Protein AF-A0A8I0H8F6-F1 (afdb_monomer)

Mean predicted aligned error: 5.7 Å

Nearest PDB structures (foldseek):
  8ab4-assembly1_M  TM=9.290E-01  e=3.905E-08  Geobacillus stearothermophilus
  7bvz-assembly1_A  TM=9.467E-01  e=5.783E-08  Spiroplasma citri
  7bvy-assembly1_A  TM=9.343E-01  e=5.783E-08  Spiroplasma citri
  7zpu-assembly1_M  TM=9.302E-01  e=5.073E-08  Geobacillus stearothermophilus ATCC 7953
  7e1c-assembly1_A  TM=9.328E-01  e=9.041E-07  Spiroplasma eriocheiris

Foldseek 3Di:
DPVLQLLLVLQQVLCCVPVQFHDDSVLSSVCCVPLVDLDDDPDWDKDWGWGQRNVPRHIDIDIDISVSSNVSVVVVVVVD

InterPro domains:
  IPR043129 ATPase, nucleotide binding domain [SSF53067] (2-78)
  IPR056546 MreB/MamK-like [PF06723] (1-80)

Radius of gyration: 12.1 Å; Cα contacts (8 Å, |Δi|>4): 113; chains: 1; bounding box: 33×21×28 Å

Secondary structure (DSSP, 8-state):
--HHHHHHHHHHHHHHHHH-EE--HHHHHHHHHHH--SS--SS--EEEEEEEETTT-SEEEEEEEHHHHHHHHHHHHT--

Solvent-accessible surface area (backbone atoms only — not comparable to full-atom values): 4567 Å² total; per-residue (Å²): 137,63,77,68,56,56,52,24,51,33,41,37,51,39,37,38,72,79,68,37,25,48,57,55,64,72,57,25,44,50,43,42,75,74,40,48,41,98,55,93,60,99,63,82,46,72,48,81,45,72,28,35,25,70,85,79,68,43,81,42,75,46,79,45,42,21,65,58,39,34,57,25,50,48,63,59,63,71,75,106

Organism: NCBI:txid611301

Structure (mmCIF, N/CA/C/O backbone):
data_AF-A0A8I0H8F6-F1
#
_entry.id   AF-A0A8I0H8F6-F1
#
loop_
_atom_site.group_PDB
_atom_site.id
_atom_site.type_symbol
_atom_site.label_atom_id
_atom_site.label_alt_id
_atom_site.label_comp_id
_atom_site.label_asym_id
_atom_site.label_entity_id
_atom_site.label_seq_id
_atom_site.pdbx_PDB_ins_code
_atom_site.Cartn_x
_atom_site.Cartn_y
_atom_site.Cartn_z
_atom_site.occupancy
_atom_site.B_iso_or_equiv
_atom_site.auth_seq_id
_atom_site.auth_comp_id
_atom_site.auth_asym_id
_atom_site.auth_atom_id
_atom_site.pdbx_PDB_model_num
ATOM 1 N N . LYS A 1 1 ? 8.915 5.874 -18.164 1.00 47.44 1 LYS A N 1
ATOM 2 C CA . LYS A 1 1 ? 7.963 6.695 -17.379 1.00 47.44 1 LYS A CA 1
ATOM 3 C C . LYS A 1 1 ? 6.696 5.937 -16.965 1.00 47.44 1 LYS A C 1
ATOM 5 O O . LYS A 1 1 ? 5.989 6.499 -16.163 1.00 47.44 1 LYS A O 1
ATOM 10 N N . ILE A 1 2 ? 6.432 4.712 -17.454 1.00 57.75 2 ILE A N 1
ATOM 11 C CA . ILE A 1 2 ? 5.173 3.981 -17.180 1.00 57.75 2 ILE A CA 1
ATOM 12 C C . ILE A 1 2 ? 5.329 2.932 -16.056 1.00 57.75 2 ILE A C 1
ATOM 14 O O . ILE A 1 2 ? 4.434 2.769 -15.250 1.00 57.75 2 ILE A O 1
ATOM 18 N N . ALA A 1 3 ? 6.505 2.309 -15.908 1.00 62.59 3 ALA A N 1
ATOM 19 C CA . ALA A 1 3 ? 6.672 1.187 -14.973 1.00 62.59 3 ALA A CA 1
ATOM 20 C C . ALA A 1 3 ? 6.573 1.538 -13.473 1.00 62.59 3 ALA A C 1
ATOM 22 O O . ALA A 1 3 ? 6.362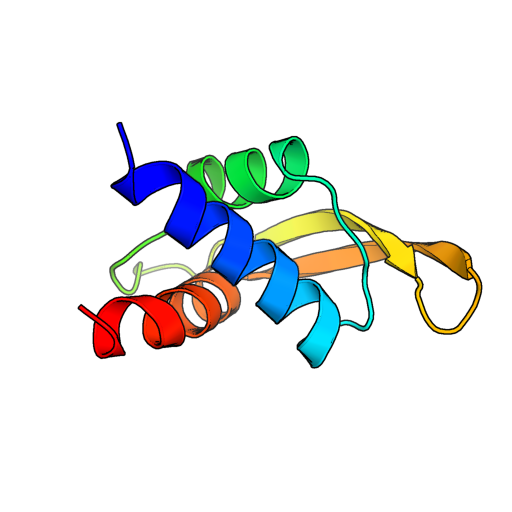 0.649 -12.664 1.00 62.59 3 ALA A O 1
ATOM 23 N N . GLY A 1 4 ? 6.778 2.800 -13.076 1.00 70.00 4 GLY A N 1
ATOM 24 C CA . GLY A 1 4 ? 6.749 3.195 -11.660 1.00 70.00 4 GLY A CA 1
ATOM 25 C C . GLY A 1 4 ? 5.335 3.283 -11.086 1.00 70.00 4 GLY A C 1
ATOM 26 O O . GLY A 1 4 ? 5.144 2.928 -9.923 1.00 70.00 4 GLY A O 1
ATOM 27 N N . ASP A 1 5 ? 4.389 3.711 -11.923 1.00 80.62 5 ASP A N 1
ATOM 28 C CA . ASP A 1 5 ? 2.996 3.982 -11.559 1.00 80.62 5 ASP A CA 1
ATOM 29 C C . ASP A 1 5 ? 2.214 2.667 -11.401 1.00 80.62 5 ASP A C 1
ATOM 31 O O . ASP A 1 5 ? 1.392 2.535 -10.497 1.00 80.62 5 ASP A O 1
ATOM 35 N N . ASP A 1 6 ? 2.545 1.651 -12.209 1.00 83.19 6 ASP A N 1
ATOM 36 C CA . ASP A 1 6 ? 1.955 0.308 -12.119 1.00 83.19 6 ASP A CA 1
ATOM 37 C C . ASP A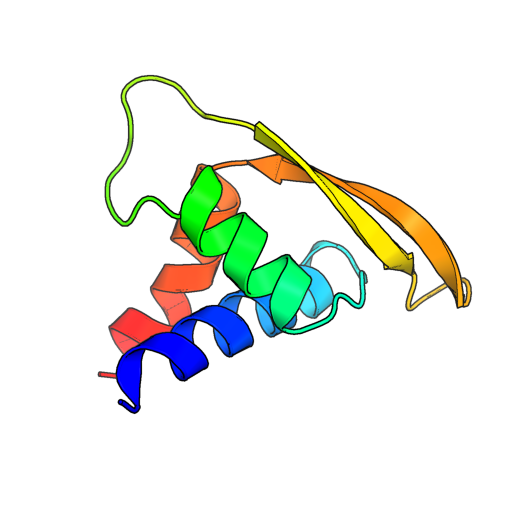 1 6 ? 2.233 -0.347 -10.752 1.00 83.19 6 ASP A C 1
ATOM 39 O O . ASP A 1 6 ? 1.368 -1.011 -10.173 1.00 83.19 6 ASP A O 1
ATOM 43 N N . PHE A 1 7 ? 3.433 -0.133 -10.196 1.00 84.06 7 PHE A N 1
ATOM 44 C CA . PHE A 1 7 ? 3.793 -0.632 -8.866 1.00 84.06 7 PHE A CA 1
ATOM 45 C C . PHE A 1 7 ? 3.081 0.128 -7.746 1.00 84.06 7 PHE A C 1
ATOM 47 O O . PHE A 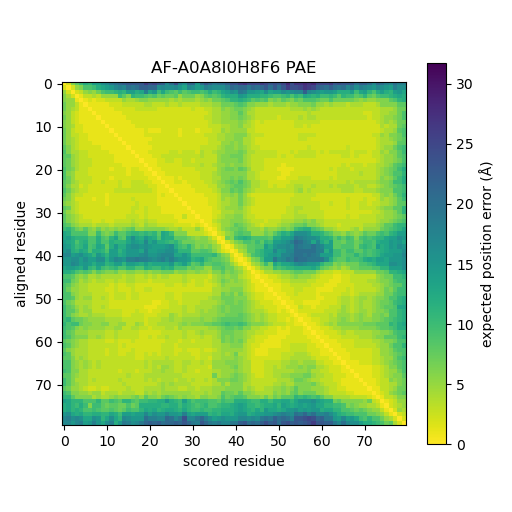1 7 ? 2.648 -0.490 -6.771 1.00 84.06 7 PHE A O 1
ATOM 54 N N . ASP A 1 8 ? 2.916 1.444 -7.886 1.00 88.38 8 ASP A N 1
ATOM 55 C CA . ASP A 1 8 ? 2.161 2.234 -6.911 1.00 88.38 8 ASP A CA 1
ATOM 56 C C . ASP A 1 8 ? 0.694 1.807 -6.901 1.00 88.38 8 ASP A C 1
ATOM 58 O O . ASP A 1 8 ? 0.118 1.575 -5.834 1.00 88.38 8 ASP A O 1
ATOM 62 N N . GLU A 1 9 ? 0.098 1.605 -8.078 1.00 89.12 9 GLU A N 1
ATOM 63 C CA . GLU A 1 9 ? -1.268 1.106 -8.184 1.00 89.12 9 GLU A CA 1
ATOM 64 C C . GLU A 1 9 ? -1.409 -0.295 -7.568 1.00 89.12 9 GLU A C 1
ATOM 66 O O . GLU A 1 9 ? -2.385 -0.564 -6.855 1.00 89.12 9 GLU A O 1
ATOM 71 N N . ALA A 1 10 ? -0.433 -1.182 -7.776 1.00 89.31 10 ALA A N 1
ATOM 72 C CA . ALA A 1 10 ? -0.423 -2.505 -7.159 1.00 89.31 10 ALA A CA 1
ATOM 73 C C . ALA A 1 10 ? -0.415 -2.428 -5.623 1.00 89.31 10 ALA A C 1
ATOM 75 O O . ALA A 1 10 ? -1.222 -3.099 -4.972 1.00 89.31 10 ALA A O 1
ATOM 76 N N . ILE A 1 11 ? 0.404 -1.547 -5.037 1.00 89.56 11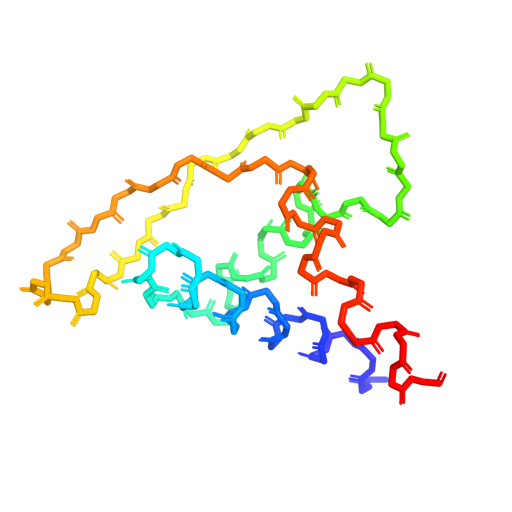 ILE A N 1
ATOM 77 C CA . ILE A 1 11 ? 0.440 -1.310 -3.585 1.00 89.56 11 ILE A CA 1
ATOM 78 C C . ILE A 1 11 ? -0.909 -0.770 -3.087 1.00 89.56 11 ILE A C 1
ATOM 80 O O . ILE A 1 11 ? -1.453 -1.272 -2.100 1.00 89.56 11 ILE A O 1
ATOM 84 N N . VAL A 1 12 ? -1.510 0.203 -3.783 1.00 92.44 12 VAL A N 1
ATOM 85 C CA . VAL A 1 12 ? -2.843 0.731 -3.430 1.00 92.44 12 VAL A CA 1
ATOM 86 C C . VAL A 1 12 ? -3.899 -0.378 -3.458 1.00 92.44 12 VAL A C 1
ATOM 88 O O . VAL A 1 12 ? -4.700 -0.511 -2.525 1.00 92.44 12 VAL A O 1
ATOM 91 N N . ARG A 1 13 ? -3.912 -1.198 -4.517 1.00 91.00 13 ARG A N 1
ATOM 92 C CA . ARG A 1 13 ? -4.854 -2.318 -4.675 1.00 91.00 13 ARG A CA 1
ATOM 93 C C . ARG A 1 13 ? -4.672 -3.360 -3.578 1.00 91.00 13 ARG A C 1
ATOM 95 O O . ARG A 1 13 ? -5.668 -3.827 -3.022 1.00 91.00 13 ARG A O 1
ATOM 102 N N . TYR A 1 14 ? -3.433 -3.692 -3.239 1.00 91.69 14 TYR A N 1
ATOM 103 C CA . TYR A 1 14 ? -3.119 -4.637 -2.177 1.00 91.69 14 TYR A CA 1
ATOM 104 C C . TYR A 1 14 ? -3.620 -4.149 -0.814 1.00 91.69 14 TYR A C 1
ATOM 106 O O . TYR A 1 14 ? -4.362 -4.856 -0.130 1.00 91.69 14 TYR A O 1
ATOM 114 N N . MET A 1 15 ? -3.321 -2.897 -0.460 1.00 91.94 15 MET A N 1
ATOM 115 C CA . MET A 1 15 ? -3.764 -2.271 0.792 1.00 91.94 15 MET A CA 1
ATOM 116 C C . MET A 1 15 ? -5.291 -2.219 0.900 1.00 91.94 15 MET A C 1
ATOM 118 O O . MET A 1 15 ? -5.872 -2.468 1.963 1.00 91.94 15 MET A O 1
ATOM 122 N N . ARG A 1 16 ? -5.963 -1.989 -0.230 1.00 91.94 16 ARG A N 1
ATOM 123 C CA . ARG A 1 16 ? -7.420 -2.042 -0.320 1.00 91.94 16 ARG A CA 1
ATOM 124 C C . ARG A 1 16 ? -7.969 -3.452 -0.084 1.00 91.94 16 ARG A C 1
ATOM 126 O O . ARG A 1 16 ? -8.929 -3.581 0.669 1.00 91.94 16 ARG A O 1
ATOM 133 N N . LYS A 1 17 ? -7.393 -4.484 -0.713 1.00 90.75 17 LYS A N 1
ATOM 134 C CA . LYS A 1 17 ? -7.860 -5.880 -0.611 1.00 90.75 17 LYS A CA 1
ATOM 135 C C . LYS A 1 17 ? -7.565 -6.497 0.764 1.00 90.75 17 LYS A C 1
ATOM 137 O O . LYS A 1 17 ? -8.461 -7.086 1.359 1.00 90.75 17 LYS A O 1
ATOM 142 N N . LYS A 1 18 ? -6.330 -6.367 1.267 1.00 91.31 18 LYS A N 1
ATOM 143 C CA . LYS A 1 18 ? -5.863 -7.054 2.487 1.00 91.31 18 LYS A CA 1
ATOM 144 C C . LYS A 1 18 ? -6.221 -6.297 3.766 1.00 91.31 18 LYS A C 1
ATOM 146 O O . LYS A 1 18 ? -6.711 -6.894 4.720 1.00 91.31 18 LYS A O 1
ATOM 151 N N . HIS A 1 19 ? -6.056 -4.972 3.769 1.00 91.81 19 HIS A N 1
ATOM 152 C CA . HIS A 1 19 ? -6.218 -4.141 4.972 1.00 91.81 19 HIS A CA 1
ATOM 153 C C . HIS A 1 19 ? -7.534 -3.358 5.029 1.00 91.81 19 HIS A C 1
ATOM 155 O O . HIS A 1 19 ? -7.815 -2.704 6.040 1.00 91.81 19 HIS A O 1
ATOM 161 N N . ASN A 1 20 ? -8.351 -3.412 3.967 1.00 94.19 20 ASN A N 1
ATOM 162 C CA . ASN A 1 20 ? -9.512 -2.534 3.772 1.00 94.19 20 ASN A CA 1
ATOM 163 C C . ASN A 1 20 ? -9.150 -1.052 3.970 1.00 94.19 20 ASN A C 1
ATOM 165 O O . ASN A 1 20 ? -9.940 -0.266 4.500 1.00 94.19 20 ASN A O 1
ATOM 169 N N . LEU A 1 21 ? -7.930 -0.676 3.582 1.00 94.69 21 LEU A N 1
ATOM 170 C CA . LEU A 1 21 ? -7.387 0.658 3.779 1.00 94.69 21 LEU A CA 1
ATOM 171 C C . LEU A 1 21 ? -7.217 1.343 2.428 1.00 94.69 21 LEU A C 1
ATOM 173 O O . LEU A 1 21 ? -6.539 0.838 1.539 1.00 94.69 21 LEU A O 1
ATOM 177 N N . LEU A 1 22 ? -7.826 2.514 2.287 1.00 94.00 22 LEU A N 1
ATOM 178 C CA . LEU A 1 22 ? -7.604 3.395 1.155 1.00 94.00 22 LEU A CA 1
ATOM 179 C C . LEU A 1 22 ? -6.442 4.336 1.469 1.00 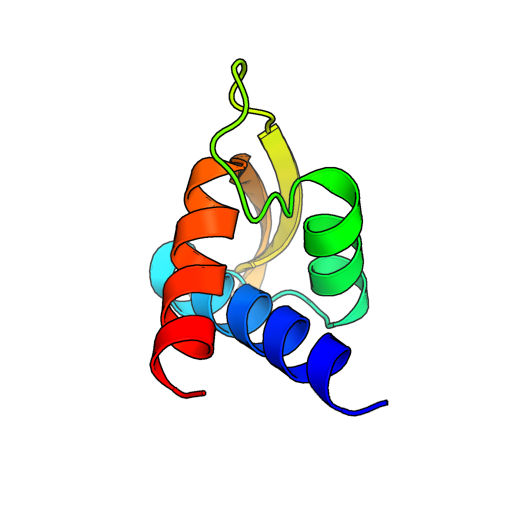94.00 22 LEU A C 1
ATOM 181 O O . LEU A 1 22 ? -6.505 5.111 2.430 1.00 94.00 22 LEU A O 1
ATOM 185 N N . ILE A 1 23 ? -5.411 4.276 0.635 1.00 94.56 23 ILE A N 1
ATOM 186 C CA . ILE A 1 23 ? -4.246 5.162 0.660 1.00 94.56 23 ILE A CA 1
ATOM 187 C C . ILE A 1 23 ? -4.141 5.901 -0.678 1.00 94.56 23 ILE A C 1
ATOM 189 O O . ILE A 1 23 ? -4.712 5.458 -1.674 1.00 94.56 23 ILE A O 1
ATOM 193 N N . GLY A 1 24 ? -3.462 7.047 -0.688 1.00 93.00 24 GLY A N 1
ATOM 194 C CA . GLY A 1 24 ? -3.190 7.792 -1.919 1.00 93.00 24 GLY A CA 1
ATOM 195 C C . GLY A 1 24 ? -1.897 7.337 -2.597 1.00 93.00 24 GLY A C 1
ATOM 196 O O . GLY A 1 24 ? -1.059 6.702 -1.959 1.00 93.00 24 GLY A O 1
ATOM 197 N N . GLU A 1 25 ? -1.713 7.736 -3.856 1.00 90.25 25 GLU A N 1
ATOM 198 C CA . GLU A 1 25 ? -0.526 7.418 -4.671 1.00 90.25 25 GLU A CA 1
ATOM 199 C C . GLU A 1 25 ? 0.778 7.825 -3.983 1.00 90.25 25 GLU A C 1
ATOM 201 O O . GLU A 1 25 ? 1.678 7.010 -3.861 1.00 90.25 25 GLU A O 1
ATOM 206 N N . ARG A 1 26 ? 0.845 9.029 -3.401 1.00 90.69 26 ARG A N 1
ATOM 207 C CA . ARG A 1 26 ? 2.031 9.483 -2.654 1.00 90.69 26 ARG A CA 1
ATOM 208 C C . ARG A 1 26 ? 2.396 8.557 -1.490 1.00 90.69 26 ARG A C 1
ATOM 210 O O . ARG A 1 26 ? 3.565 8.322 -1.226 1.00 90.69 26 ARG A O 1
ATOM 217 N N . THR A 1 27 ? 1.396 8.037 -0.780 1.00 91.44 27 THR A N 1
ATOM 218 C CA . THR A 1 27 ? 1.627 7.095 0.323 1.00 91.44 27 THR A CA 1
ATOM 219 C C . THR A 1 27 ? 2.067 5.732 -0.202 1.00 91.44 27 THR A C 1
ATOM 221 O O . THR A 1 27 ? 2.895 5.087 0.430 1.00 91.44 27 THR A O 1
ATOM 224 N N . ALA A 1 28 ? 1.538 5.298 -1.346 1.00 90.94 28 ALA A N 1
ATOM 225 C CA . ALA A 1 28 ? 1.990 4.082 -2.014 1.00 90.94 28 ALA A CA 1
ATOM 226 C C . ALA A 1 28 ? 3.436 4.212 -2.515 1.00 90.94 28 ALA A C 1
ATOM 228 O O . ALA A 1 28 ? 4.236 3.308 -2.291 1.00 90.94 28 ALA A O 1
ATOM 229 N N . GLU A 1 29 ? 3.802 5.364 -3.074 1.00 89.00 29 GLU A N 1
ATOM 230 C CA . GLU A 1 29 ? 5.171 5.665 -3.484 1.00 89.00 29 GLU A CA 1
ATOM 231 C C . GLU A 1 29 ? 6.121 5.712 -2.275 1.00 89.00 29 GLU A C 1
ATOM 233 O O . GLU A 1 29 ? 7.201 5.127 -2.318 1.00 89.00 29 GLU A O 1
ATOM 238 N N . ASP A 1 30 ? 5.706 6.312 -1.154 1.00 89.00 30 ASP A N 1
ATOM 239 C CA . ASP A 1 30 ? 6.488 6.291 0.089 1.00 89.00 30 ASP A CA 1
ATOM 240 C C . ASP A 1 30 ? 6.697 4.852 0.603 1.00 89.00 30 ASP A C 1
ATOM 242 O O . ASP A 1 30 ? 7.793 4.512 1.051 1.00 89.00 30 ASP A O 1
ATOM 246 N N . ILE A 1 31 ? 5.678 3.985 0.518 1.00 88.94 31 ILE A N 1
ATOM 247 C CA . ILE A 1 31 ? 5.798 2.547 0.831 1.00 88.94 31 ILE A CA 1
ATOM 248 C C . ILE A 1 31 ? 6.815 1.890 -0.103 1.00 88.94 31 ILE A C 1
ATOM 250 O O . ILE A 1 31 ? 7.737 1.230 0.375 1.00 88.94 31 ILE A O 1
ATOM 254 N N . LYS A 1 32 ? 6.689 2.115 -1.414 1.00 86.38 32 LYS A N 1
ATOM 255 C CA . LYS A 1 32 ? 7.594 1.588 -2.440 1.00 86.38 32 LYS A CA 1
ATOM 256 C C . LYS A 1 32 ? 9.046 1.992 -2.178 1.00 86.38 32 LYS A C 1
ATOM 258 O O . LYS A 1 32 ? 9.932 1.153 -2.255 1.00 86.38 32 LYS A O 1
ATOM 263 N N . ILE A 1 33 ? 9.297 3.255 -1.839 1.00 85.12 33 ILE A N 1
ATOM 264 C CA . ILE A 1 33 ? 10.652 3.772 -1.603 1.00 85.12 33 ILE A CA 1
ATOM 265 C C . ILE A 1 33 ? 11.230 3.261 -0.278 1.00 85.12 33 ILE A C 1
ATOM 267 O O . ILE A 1 33 ? 12.430 3.004 -0.202 1.00 85.12 33 ILE A O 1
ATOM 271 N N . ARG A 1 34 ? 10.409 3.150 0.776 1.00 83.94 34 ARG A N 1
ATOM 272 C CA . ARG A 1 34 ? 10.896 2.830 2.128 1.00 83.94 34 ARG A CA 1
ATOM 273 C C . ARG A 1 34 ? 10.988 1.338 2.407 1.00 83.94 34 ARG A C 1
ATOM 275 O O . ARG A 1 34 ? 11.976 0.933 2.993 1.00 83.94 34 ARG A O 1
ATOM 282 N N . ILE A 1 35 ? 9.977 0.558 2.022 1.00 82.69 35 ILE A N 1
ATOM 283 C CA . ILE A 1 35 ? 9.890 -0.886 2.309 1.00 82.69 35 ILE A CA 1
ATOM 284 C C . ILE A 1 35 ? 9.651 -1.744 1.056 1.00 82.69 35 ILE A C 1
ATOM 286 O O . ILE A 1 35 ? 9.564 -2.968 1.156 1.00 82.69 35 ILE A O 1
ATOM 290 N N . GLY A 1 36 ? 9.543 -1.127 -0.128 1.00 68.06 36 GLY A N 1
ATOM 291 C CA . GLY A 1 36 ? 9.406 -1.819 -1.407 1.00 68.06 36 GLY A CA 1
ATOM 292 C C . GLY A 1 36 ? 10.712 -2.469 -1.832 1.00 68.06 36 GLY A C 1
ATOM 293 O O . GLY A 1 36 ? 11.471 -1.925 -2.629 1.00 68.06 36 GLY A O 1
ATOM 294 N N . SER A 1 37 ? 10.968 -3.661 -1.304 1.00 64.56 37 SER A N 1
ATOM 295 C CA . SER A 1 37 ? 12.047 -4.519 -1.776 1.00 64.56 37 SER A CA 1
ATOM 296 C C . SER A 1 37 ? 11.496 -5.556 -2.752 1.00 64.56 37 SER A C 1
ATOM 298 O O . SER A 1 37 ? 10.582 -6.305 -2.421 1.00 64.56 37 SER A O 1
ATOM 300 N N . CYS A 1 38 ? 12.084 -5.647 -3.948 1.00 58.34 38 CYS A N 1
ATOM 301 C CA . CYS A 1 38 ? 11.818 -6.745 -4.890 1.00 58.34 38 CYS A CA 1
ATOM 302 C C . CYS A 1 38 ? 12.567 -8.039 -4.523 1.00 58.34 38 CYS A C 1
ATOM 304 O O . CYS A 1 38 ? 12.472 -9.028 -5.248 1.00 58.34 38 CYS A O 1
ATOM 306 N N . PHE A 1 39 ? 13.350 -8.024 -3.440 1.00 56.06 39 PHE A N 1
ATOM 307 C CA . PHE A 1 39 ? 14.132 -9.165 -2.977 1.00 56.06 39 PHE A CA 1
ATOM 308 C C . PHE A 1 39 ? 13.935 -9.383 -1.473 1.00 56.06 39 PHE A C 1
ATOM 310 O O . PHE A 1 39 ? 13.874 -8.404 -0.724 1.00 56.06 39 PHE A O 1
ATOM 317 N N . PRO A 1 40 ? 13.894 -10.641 -1.007 1.00 58.34 40 PRO A N 1
ATOM 318 C CA . PRO A 1 40 ? 13.803 -10.940 0.415 1.00 58.34 40 PRO A CA 1
ATOM 319 C C . PRO A 1 40 ? 15.023 -10.359 1.137 1.00 58.34 40 PRO A C 1
ATOM 321 O O . PRO A 1 40 ? 16.165 -10.754 0.888 1.00 58.34 40 PRO A O 1
ATOM 324 N N . GLN A 1 41 ? 14.787 -9.377 2.006 1.00 64.19 41 GLN A N 1
ATOM 325 C CA . GLN A 1 41 ? 15.828 -8.817 2.859 1.00 64.19 41 GLN A CA 1
ATOM 326 C C . GLN A 1 41 ? 16.059 -9.730 4.068 1.00 64.19 41 GLN A C 1
ATOM 328 O O . GLN A 1 41 ? 15.153 -10.411 4.541 1.00 64.19 41 GLN A O 1
ATOM 333 N N . ALA A 1 42 ? 17.285 -9.731 4.597 1.00 61.88 42 ALA A N 1
ATOM 334 C CA . ALA A 1 42 ? 17.642 -10.526 5.775 1.00 61.88 42 ALA A CA 1
ATOM 335 C C . ALA A 1 42 ? 16.883 -10.103 7.052 1.00 61.88 42 ALA A C 1
ATOM 337 O O . ALA A 1 42 ? 16.844 -10.855 8.025 1.00 61.88 42 ALA A O 1
ATOM 338 N N . GLN A 1 43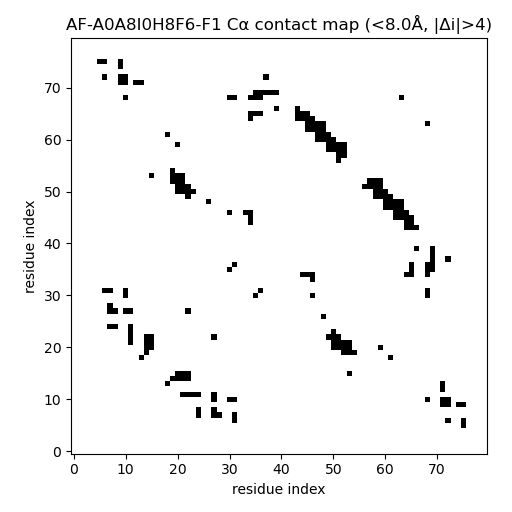 ? 16.287 -8.908 7.052 1.00 65.81 43 GLN A N 1
ATOM 339 C CA . GLN A 1 43 ? 15.405 -8.404 8.097 1.00 65.81 43 GLN A CA 1
ATOM 340 C C . GLN A 1 43 ? 14.121 -7.884 7.464 1.00 65.81 43 GLN A C 1
ATOM 342 O O . GLN A 1 43 ? 14.167 -7.086 6.532 1.00 65.81 43 GLN A O 1
ATOM 347 N N . ALA A 1 44 ? 12.983 -8.335 7.990 1.00 68.56 44 ALA A N 1
ATOM 348 C CA . ALA A 1 44 ? 11.687 -7.814 7.601 1.00 68.56 44 ALA A CA 1
ATOM 349 C C . ALA A 1 44 ? 11.546 -6.380 8.129 1.00 68.56 44 ALA A C 1
ATOM 351 O O . ALA A 1 44 ? 11.388 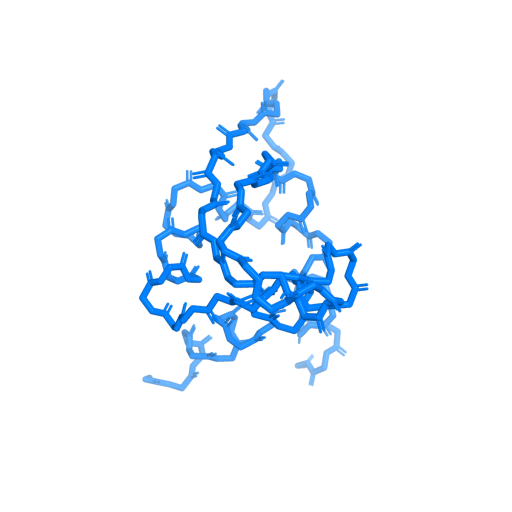-6.159 9.331 1.00 68.56 44 ALA A O 1
ATOM 352 N N . GLU A 1 45 ? 11.617 -5.400 7.233 1.00 82.25 45 GLU A N 1
ATOM 353 C CA . GLU A 1 45 ? 11.305 -4.012 7.565 1.00 82.25 45 GLU A CA 1
ATOM 354 C C . GLU A 1 45 ? 9.791 -3.811 7.680 1.00 82.25 45 GLU A C 1
ATOM 356 O O . GLU A 1 45 ? 9.013 -4.456 6.970 1.00 82.25 45 GLU A O 1
ATOM 361 N N . THR A 1 46 ? 9.369 -2.915 8.572 1.00 87.69 46 THR A N 1
ATOM 362 C CA . THR A 1 46 ? 7.961 -2.558 8.777 1.00 87.69 46 THR A CA 1
ATOM 363 C C . THR A 1 46 ? 7.779 -1.050 8.787 1.00 87.69 46 THR A C 1
ATOM 365 O O . THR A 1 46 ? 8.623 -0.326 9.318 1.00 87.69 46 THR A O 1
ATOM 368 N N . MET A 1 47 ? 6.646 -0.573 8.281 1.00 88.31 47 MET A N 1
ATOM 369 C CA . MET A 1 47 ? 6.280 0.838 8.295 1.00 88.31 47 MET A CA 1
ATOM 370 C C . MET A 1 47 ? 4.811 1.032 8.665 1.00 88.31 47 MET A C 1
ATOM 372 O O . MET A 1 47 ? 3.931 0.336 8.165 1.00 88.31 47 MET A O 1
ATOM 376 N N . ASP A 1 48 ? 4.539 2.043 9.488 1.00 92.00 48 ASP A N 1
ATOM 377 C CA . ASP A 1 48 ? 3.175 2.465 9.785 1.00 92.00 48 ASP A CA 1
ATOM 378 C C . ASP A 1 48 ? 2.607 3.334 8.662 1.00 92.00 48 ASP A C 1
ATOM 380 O O . ASP A 1 48 ? 3.133 4.398 8.325 1.00 92.00 48 ASP A O 1
ATOM 384 N N . VAL A 1 49 ? 1.483 2.889 8.111 1.00 92.50 49 VAL A N 1
ATOM 385 C CA . VAL A 1 49 ? 0.761 3.550 7.031 1.00 92.50 49 VAL A CA 1
ATOM 386 C C . VAL A 1 49 ? -0.581 4.031 7.542 1.00 92.50 49 VAL A C 1
ATOM 388 O O . VAL A 1 49 ? -1.402 3.260 8.043 1.00 92.50 49 VAL A O 1
ATOM 391 N N . ARG A 1 50 ? -0.841 5.325 7.368 1.00 93.12 50 ARG A N 1
ATOM 392 C CA . ARG A 1 50 ? -2.129 5.932 7.690 1.00 93.12 50 ARG A CA 1
ATOM 393 C C . ARG A 1 50 ? -2.973 6.075 6.432 1.00 93.12 50 ARG A C 1
ATOM 395 O O . ARG A 1 50 ? -2.513 6.597 5.423 1.00 93.12 50 ARG A O 1
ATOM 402 N N . GLY A 1 51 ? -4.235 5.678 6.524 1.00 93.06 51 GLY A N 1
ATOM 403 C CA . GLY A 1 51 ? -5.196 5.812 5.436 1.00 93.06 51 GLY A CA 1
ATOM 404 C C . GLY A 1 51 ? -6.626 5.915 5.941 1.00 93.06 51 GLY A C 1
ATOM 405 O O . GLY A 1 51 ? -6.884 6.060 7.140 1.00 93.06 51 GLY A O 1
ATOM 406 N N . ARG A 1 52 ? -7.576 5.837 5.012 1.00 95.38 52 ARG A N 1
ATOM 407 C CA . ARG A 1 52 ? -9.007 5.813 5.315 1.00 95.38 52 ARG A CA 1
ATOM 408 C C . ARG A 1 52 ? -9.496 4.374 5.323 1.00 95.38 52 ARG A C 1
ATOM 410 O O . ARG A 1 52 ? -9.386 3.678 4.320 1.00 95.38 52 ARG A O 1
ATOM 417 N N . ASN A 1 53 ? -10.059 3.928 6.438 1.00 94.56 53 ASN A N 1
ATOM 418 C CA . ASN A 1 53 ? -10.682 2.613 6.505 1.00 94.56 53 ASN A CA 1
ATOM 419 C C . ASN A 1 53 ? -11.934 2.597 5.615 1.00 94.56 53 ASN A C 1
ATOM 421 O O . ASN A 1 53 ? -12.804 3.455 5.755 1.00 94.56 53 ASN A O 1
ATOM 425 N N . LEU A 1 54 ? -12.029 1.633 4.705 1.00 90.19 54 LEU A N 1
ATOM 426 C CA . LEU A 1 54 ? -13.149 1.498 3.775 1.00 90.19 54 LEU A CA 1
ATOM 427 C C . LEU A 1 54 ? -14.409 0.919 4.424 1.00 90.19 54 LEU A C 1
ATOM 429 O O . LEU A 1 54 ? -15.500 1.132 3.909 1.00 90.19 54 LEU A O 1
ATOM 433 N N . VAL A 1 55 ? -14.270 0.235 5.562 1.00 92.94 55 VAL A N 1
ATOM 434 C CA . VAL A 1 55 ? -15.398 -0.314 6.326 1.00 92.94 55 VAL A CA 1
ATOM 435 C C . VAL A 1 55 ? -16.047 0.768 7.182 1.00 92.94 55 VAL A C 1
ATOM 437 O O . VAL A 1 55 ? -17.261 0.933 7.162 1.00 92.94 55 VAL A O 1
ATOM 440 N N . THR A 1 56 ? -15.245 1.519 7.943 1.00 93.00 56 THR A N 1
ATOM 441 C CA . THR A 1 56 ? -15.762 2.505 8.910 1.00 93.00 56 THR A CA 1
ATOM 442 C C . THR A 1 56 ? -15.750 3.940 8.390 1.00 93.00 56 THR A C 1
ATOM 444 O O . THR A 1 56 ? -16.360 4.819 8.990 1.00 93.00 56 THR A O 1
ATOM 447 N N . GLY A 1 57 ? -15.023 4.215 7.307 1.00 92.44 57 GLY A N 1
ATOM 448 C CA . GLY A 1 57 ? -14.837 5.556 6.755 1.00 92.44 57 GLY A CA 1
ATOM 449 C C . GLY A 1 57 ? -13.881 6.454 7.546 1.00 92.44 57 GLY A C 1
ATOM 450 O O . GLY A 1 57 ? -13.595 7.557 7.076 1.00 92.44 57 GLY A O 1
ATOM 451 N N . LEU A 1 58 ? -13.378 6.002 8.701 1.00 93.50 58 LEU A N 1
ATOM 452 C CA . LEU A 1 58 ? -12.524 6.771 9.610 1.00 93.50 58 LEU A CA 1
ATOM 453 C C . LEU A 1 58 ? -11.027 6.564 9.318 1.00 93.50 58 LEU A C 1
ATOM 455 O O . LEU A 1 58 ? -10.644 5.528 8.765 1.00 93.50 58 LEU A O 1
ATOM 459 N N . PRO A 1 59 ? -10.154 7.513 9.707 1.00 94.12 59 PRO A N 1
ATOM 460 C CA . PRO A 1 59 ? -8.711 7.319 9.631 1.00 94.12 59 PRO A CA 1
ATOM 461 C C . PRO A 1 59 ? -8.265 6.107 10.458 1.00 94.12 59 PRO A C 1
ATOM 463 O O . PRO A 1 59 ? -8.614 5.994 11.632 1.00 94.12 59 PRO A O 1
ATOM 466 N N . LYS A 1 60 ? -7.470 5.223 9.856 1.00 94.44 60 LYS A N 1
ATOM 467 C CA . LYS A 1 60 ? -6.854 4.062 10.509 1.00 94.44 60 LYS A CA 1
ATOM 468 C C . LYS A 1 60 ? -5.371 4.014 10.148 1.00 94.44 60 LYS A C 1
ATOM 470 O O . LYS A 1 60 ? -5.000 4.359 9.026 1.00 94.44 60 LYS A O 1
ATOM 475 N N . THR A 1 61 ? -4.550 3.580 11.095 1.00 93.75 61 THR A N 1
ATOM 476 C CA . THR A 1 61 ? -3.139 3.259 10.865 1.00 93.75 61 THR A CA 1
ATOM 477 C C . THR A 1 61 ? -2.981 1.743 10.852 1.00 93.75 61 THR A C 1
ATOM 479 O O . THR A 1 61 ? -3.575 1.061 11.690 1.00 93.75 61 THR A O 1
ATOM 482 N N . VAL A 1 62 ? -2.234 1.220 9.885 1.00 93.19 62 VAL A N 1
ATOM 483 C CA . VAL A 1 62 ? -1.858 -0.195 9.793 1.00 93.19 62 VAL A CA 1
ATOM 484 C C . VAL A 1 62 ? -0.346 -0.293 9.657 1.00 93.19 62 VAL A C 1
ATOM 486 O O . VAL A 1 62 ? 0.263 0.550 9.004 1.00 93.19 62 VAL A O 1
ATOM 489 N N . THR A 1 63 ? 0.251 -1.307 10.264 1.00 92.12 63 THR A N 1
ATOM 490 C CA . THR A 1 63 ? 1.674 -1.602 10.096 1.00 92.12 63 THR A CA 1
ATOM 491 C C . THR A 1 63 ? 1.822 -2.555 8.915 1.00 92.12 63 THR A C 1
ATOM 493 O O . THR A 1 63 ? 1.226 -3.630 8.925 1.00 92.12 63 THR A O 1
ATOM 496 N N . VAL A 1 64 ? 2.575 -2.142 7.899 1.00 90.31 64 VAL A N 1
ATOM 497 C CA . VAL A 1 64 ? 2.849 -2.907 6.673 1.00 90.31 64 VAL A 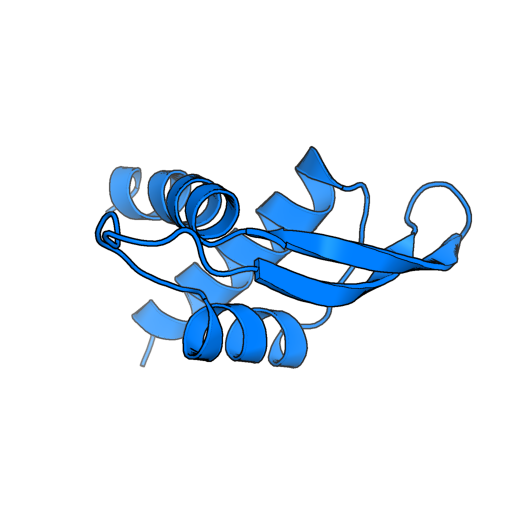CA 1
ATOM 498 C C . VAL A 1 64 ? 4.276 -3.423 6.733 1.00 90.31 64 VAL A C 1
ATOM 500 O O . VAL A 1 64 ? 5.174 -2.673 7.117 1.00 90.31 64 VAL A O 1
ATOM 503 N N . SER A 1 65 ? 4.500 -4.676 6.350 1.00 89.12 65 SER A N 1
ATOM 504 C CA . SER A 1 65 ? 5.845 -5.246 6.249 1.00 89.12 65 SER A CA 1
ATOM 505 C C . SER A 1 65 ? 6.372 -5.243 4.811 1.00 89.12 65 SER A C 1
ATOM 507 O O . SER A 1 65 ? 5.629 -5.165 3.829 1.00 89.12 65 SER A O 1
ATOM 509 N N . SER A 1 66 ? 7.688 -5.352 4.682 1.00 84.94 66 SER A N 1
ATOM 510 C CA . SER A 1 66 ? 8.380 -5.578 3.408 1.00 84.94 66 SER A CA 1
ATOM 511 C C . SER A 1 66 ? 7.877 -6.839 2.690 1.00 84.94 66 SER A C 1
ATOM 513 O O . SER A 1 66 ? 7.696 -6.805 1.478 1.00 84.94 66 SER A O 1
ATOM 515 N N . GLU A 1 67 ? 7.540 -7.908 3.421 1.00 85.44 67 GLU A N 1
ATOM 516 C CA . GLU A 1 67 ? 6.931 -9.132 2.865 1.00 85.44 67 GLU A CA 1
ATOM 517 C C . GLU A 1 67 ? 5.563 -8.866 2.217 1.00 85.44 67 GLU A C 1
ATOM 519 O O . GLU A 1 67 ? 5.267 -9.371 1.136 1.00 85.44 67 GLU A O 1
ATOM 524 N N . GLU A 1 68 ? 4.726 -8.038 2.851 1.00 85.62 68 GLU A N 1
ATOM 525 C CA . GLU A 1 68 ? 3.444 -7.630 2.272 1.00 85.62 68 GLU A CA 1
ATOM 526 C C . GLU A 1 68 ? 3.634 -6.808 0.995 1.00 85.62 68 GLU A C 1
ATOM 528 O O . GLU A 1 68 ? 2.850 -6.913 0.052 1.00 85.62 68 GLU A O 1
ATOM 533 N N . THR A 1 69 ? 4.702 -6.013 0.950 1.00 82.50 69 THR A N 1
ATOM 534 C CA . THR A 1 69 ? 5.044 -5.227 -0.235 1.00 82.50 69 THR A CA 1
ATOM 535 C C . THR A 1 69 ? 5.572 -6.129 -1.356 1.00 82.50 69 THR A C 1
ATOM 537 O O . THR A 1 69 ? 5.176 -5.944 -2.503 1.00 82.50 69 THR A O 1
ATOM 540 N N . GLU A 1 70 ? 6.366 -7.164 -1.056 1.00 82.50 70 GLU A N 1
ATOM 541 C CA . GLU A 1 70 ? 6.748 -8.196 -2.037 1.00 82.50 70 GLU A CA 1
ATOM 542 C C . GLU A 1 70 ? 5.507 -8.897 -2.611 1.00 82.50 70 GLU A C 1
ATOM 544 O O . GLU A 1 70 ? 5.382 -9.062 -3.825 1.00 82.50 70 GLU A O 1
ATOM 549 N N . GLU A 1 71 ? 4.555 -9.272 -1.753 1.00 83.06 71 GLU A N 1
ATOM 550 C CA . GLU A 1 71 ? 3.302 -9.904 -2.174 1.00 83.06 71 GLU A CA 1
ATOM 551 C C . GLU A 1 71 ? 2.478 -8.974 -3.083 1.00 83.06 71 GLU A C 1
ATOM 553 O O . GLU A 1 71 ? 1.966 -9.411 -4.116 1.00 83.06 71 GLU A O 1
ATOM 558 N N . ALA A 1 72 ? 2.409 -7.681 -2.749 1.00 83.75 72 ALA A N 1
ATOM 559 C CA . ALA A 1 72 ? 1.752 -6.667 -3.571 1.00 83.75 72 ALA A CA 1
ATOM 560 C C . ALA A 1 72 ? 2.405 -6.514 -4.954 1.00 83.75 72 ALA A C 1
ATOM 562 O O . ALA A 1 72 ? 1.706 -6.324 -5.948 1.00 83.75 72 ALA A O 1
ATOM 563 N N . LEU A 1 73 ? 3.736 -6.619 -5.025 1.00 78.94 73 LEU A N 1
ATOM 564 C CA . LEU A 1 73 ? 4.525 -6.479 -6.252 1.00 78.94 73 LEU A CA 1
ATOM 565 C C . LEU A 1 73 ? 4.622 -7.789 -7.062 1.00 78.94 73 LEU A C 1
ATOM 567 O O . LEU A 1 73 ? 4.981 -7.758 -8.243 1.00 78.94 73 LEU A O 1
ATOM 571 N N . ARG A 1 74 ? 4.238 -8.938 -6.489 1.00 76.38 74 ARG A N 1
ATOM 572 C CA . ARG A 1 74 ? 4.125 -10.219 -7.213 1.00 76.38 74 ARG A CA 1
ATOM 573 C C . ARG A 1 74 ? 2.997 -10.242 -8.243 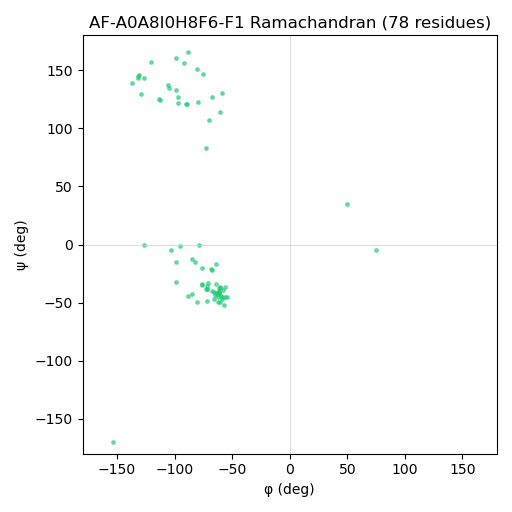1.00 76.38 74 ARG A C 1
ATOM 575 O O . ARG A 1 74 ? 3.184 -10.793 -9.323 1.00 76.38 74 ARG A O 1
ATOM 582 N N . GLU A 1 75 ? 1.835 -9.660 -7.935 1.00 66.88 75 GLU A N 1
ATOM 583 C CA . GLU A 1 75 ? 0.717 -9.568 -8.895 1.00 66.88 75 GLU A CA 1
ATOM 584 C C . GLU A 1 75 ? 1.118 -8.847 -10.206 1.00 66.88 75 GLU A C 1
ATOM 586 O O . GLU A 1 75 ? 0.903 -9.428 -11.271 1.00 66.88 75 GLU A O 1
ATOM 591 N N . PRO A 1 76 ? 1.711 -7.633 -10.186 1.00 63.97 76 PRO A N 1
ATOM 592 C CA . PRO A 1 76 ? 2.099 -6.932 -11.412 1.00 63.97 76 PRO A CA 1
ATOM 593 C C . PRO A 1 76 ? 3.292 -7.579 -12.126 1.00 63.97 76 PRO A C 1
ATOM 595 O O . PRO A 1 76 ? 3.315 -7.586 -13.349 1.00 63.97 76 PRO A O 1
ATOM 598 N N . THR A 1 77 ? 4.251 -8.181 -11.413 1.00 60.56 77 THR A N 1
ATOM 599 C CA . THR A 1 77 ? 5.398 -8.858 -12.056 1.00 60.56 77 THR A CA 1
ATOM 600 C C . THR A 1 77 ? 5.011 -10.119 -12.830 1.00 60.56 77 THR A C 1
ATOM 602 O O . THR A 1 77 ? 5.737 -10.502 -13.741 1.00 60.56 77 THR A O 1
ATOM 605 N N . LEU A 1 78 ? 3.868 -10.741 -12.520 1.00 58.66 78 LEU A N 1
ATOM 606 C CA . LEU A 1 78 ? 3.300 -11.854 -13.293 1.00 58.66 78 LEU A CA 1
ATOM 607 C C . LEU A 1 78 ? 2.502 -11.407 -14.531 1.00 58.66 78 LEU A C 1
ATOM 609 O O . LEU A 1 78 ? 2.179 -12.248 -15.368 1.00 58.66 78 LEU A O 1
ATOM 613 N N . GLN A 1 79 ? 2.137 -10.124 -14.632 1.00 49.22 79 GLN A N 1
ATOM 614 C CA . GLN A 1 79 ? 1.384 -9.573 -15.770 1.00 49.22 79 GLN A CA 1
ATOM 615 C C . GLN A 1 79 ? 2.276 -8.936 -16.849 1.00 49.22 79 GLN A C 1
ATOM 617 O O . GLN A 1 79 ? 1.744 -8.471 -17.858 1.00 49.22 79 GLN A O 1
ATOM 622 N N . ILE A 1 80 ? 3.599 -8.920 -16.644 1.00 46.84 80 ILE A N 1
ATOM 623 C CA . ILE A 1 80 ? 4.604 -8.400 -17.586 1.00 46.84 80 ILE A CA 1
ATOM 624 C C . ILE A 1 80 ? 5.243 -9.554 -18.360 1.00 46.84 80 ILE A C 1
ATOM 626 O O . ILE A 1 80 ? 5.584 -10.575 -17.723 1.00 46.84 80 ILE A O 1
#

Sequence (80 aa):
KIAGDDFDEAIVRYMRKKHNLLIGERTAEDIKIRIGSCFPQAQAETMDVRGRNLVTGLPKTVTVSSEETEEALREPTLQI

pLDDT: mean 82.46, std 13.26, range [46.84, 95.38]